Protein AF-A0A6A3I543-F1 (afdb_monomer_lite)

Sequence (100 aa):
MRYLGAYPTEKDIMKKNLPEMQGGEPSTFVTHDRFEKKMLEVLYTNEYEPDADETLLAAFRVIDTEKKGYIEAEVMRELLTTRCTPFREKEMEGNSRSVS

Organism: NCBI:txid129364

pLDDT: mean 85.24, std 12.26, range [36.22, 94.94]

Foldseek 3Di:
DVVLQAADAPCCVVPPLQVQQVPHDDDPDGDPVSVVVSSVVCVVVVHRHDDDPVVVVVVVCVQVVVPPVDDDPVSVQCCCQPDDPHDDPVRVVVVVVVVD

Secondary structure (DSSP, 8-state):
-GGGT----HHHIIIIIHHHHHTTS--S---HHHHHHHHHHHHHHTTTPPPPHHHHHHHHHHH-TT--S---HHHHHHHHHHSSSPPPHHHHHHHGGGG-

InterPro domains:
  IPR002048 EF-hand domain [PS50222] (51-86)
  IPR011992 EF-hand domain pair [SSF47473] (17-93)

Radius of gyration: 16.81 Å; chains: 1; bounding box: 41×26×46 Å

Structure (mmCIF, N/CA/C/O backbone):
data_AF-A0A6A3I543-F1
#
_entry.id   AF-A0A6A3I543-F1
#
loop_
_atom_site.group_PDB
_atom_site.id
_atom_site.type_symbol
_atom_site.label_atom_id
_atom_site.label_alt_id
_atom_site.label_comp_id
_atom_site.label_asym_id
_atom_site.label_entity_id
_atom_site.label_seq_id
_atom_site.pdbx_PDB_ins_code
_atom_site.Cartn_x
_atom_site.Cartn_y
_atom_site.Cartn_z
_atom_site.occupancy
_atom_site.B_iso_or_equiv
_atom_site.auth_seq_id
_atom_site.auth_comp_id
_atom_site.auth_asym_id
_atom_site.auth_atom_id
_atom_site.pdbx_PDB_model_num
ATOM 1 N N . MET A 1 1 ? -1.037 0.667 -11.240 1.00 88.19 1 MET A N 1
ATOM 2 C CA . MET A 1 1 ? -0.567 -0.388 -10.314 1.00 88.19 1 MET A CA 1
ATOM 3 C C . MET A 1 1 ? -1.706 -0.878 -9.433 1.00 88.19 1 MET A C 1
ATOM 5 O O . MET A 1 1 ? -2.172 -1.966 -9.708 1.00 88.19 1 MET A O 1
ATOM 9 N N . ARG A 1 2 ? -2.263 -0.071 -8.512 1.00 88.12 2 ARG A N 1
ATOM 10 C CA . ARG A 1 2 ? -3.400 -0.489 -7.649 1.00 88.12 2 ARG A CA 1
ATOM 11 C C . ARG A 1 2 ? -4.604 -1.054 -8.403 1.00 88.12 2 ARG A C 1
ATOM 13 O O . ARG A 1 2 ? -5.135 -2.084 -8.024 1.00 88.12 2 ARG A O 1
ATOM 20 N N . TYR A 1 3 ? -4.979 -0.430 -9.521 1.00 86.31 3 TYR A N 1
ATOM 21 C CA . TYR A 1 3 ? -6.061 -0.927 -10.382 1.00 86.31 3 TYR A CA 1
ATOM 22 C C . TYR A 1 3 ? -5.786 -2.319 -10.994 1.00 86.31 3 TYR A C 1
ATOM 24 O O . TYR A 1 3 ? -6.705 -2.992 -11.435 1.00 86.31 3 TYR A O 1
ATOM 32 N N . LEU A 1 4 ? -4.523 -2.751 -11.020 1.00 89.75 4 LEU A N 1
ATOM 33 C CA . LEU A 1 4 ? -4.093 -4.070 -11.489 1.00 89.75 4 LEU A CA 1
ATOM 34 C C . LEU A 1 4 ? -3.935 -5.078 -10.335 1.00 89.75 4 LEU A C 1
ATOM 36 O O . LEU A 1 4 ? -3.388 -6.148 -10.553 1.00 89.75 4 LEU A O 1
ATOM 40 N N . GLY A 1 5 ? -4.357 -4.734 -9.112 1.00 88.12 5 GLY A N 1
ATOM 41 C CA . GLY A 1 5 ? -4.225 -5.598 -7.933 1.00 88.1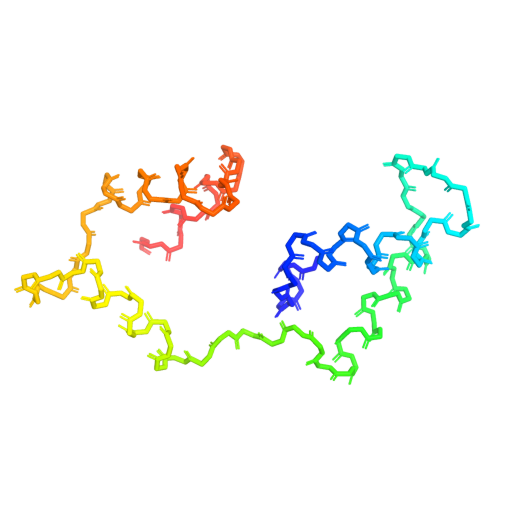2 5 GLY A CA 1
ATOM 42 C C . GLY A 1 5 ? -2.859 -5.549 -7.238 1.00 88.12 5 GLY A C 1
ATOM 43 O O . GLY A 1 5 ? -2.646 -6.299 -6.295 1.00 88.12 5 GLY A O 1
ATOM 44 N N . ALA A 1 6 ? -1.953 -4.660 -7.662 1.00 92.38 6 ALA A N 1
ATOM 45 C CA . ALA A 1 6 ? -0.634 -4.480 -7.050 1.00 92.38 6 ALA A CA 1
ATOM 46 C C . ALA A 1 6 ? -0.589 -3.220 -6.164 1.00 92.38 6 ALA A C 1
ATOM 48 O O . ALA A 1 6 ? -0.930 -2.123 -6.627 1.00 92.38 6 ALA A O 1
ATOM 49 N N . TYR A 1 7 ? -0.104 -3.344 -4.924 1.00 91.06 7 TYR A N 1
ATOM 50 C CA . TYR A 1 7 ? -0.152 -2.304 -3.883 1.00 91.06 7 TYR A CA 1
ATOM 51 C C . TYR A 1 7 ? 1.238 -1.799 -3.435 1.00 91.06 7 TYR A C 1
ATOM 53 O O . TYR A 1 7 ? 1.580 -1.873 -2.255 1.00 91.06 7 TYR A O 1
ATOM 61 N N . PRO A 1 8 ? 2.069 -1.245 -4.340 1.00 91.75 8 PRO A N 1
ATOM 62 C CA . PRO A 1 8 ? 3.386 -0.740 -3.969 1.00 91.75 8 PRO A CA 1
ATOM 63 C C . PRO A 1 8 ? 3.304 0.471 -3.039 1.00 91.75 8 PRO A C 1
ATOM 65 O O . PRO A 1 8 ? 2.396 1.307 -3.135 1.00 91.75 8 PRO A O 1
ATOM 68 N N . THR A 1 9 ? 4.320 0.612 -2.186 1.00 89.31 9 THR A N 1
ATOM 69 C CA . THR A 1 9 ? 4.493 1.815 -1.367 1.00 89.31 9 THR A CA 1
ATOM 70 C C . THR A 1 9 ? 4.835 3.020 -2.244 1.00 89.31 9 THR A C 1
ATOM 72 O O . THR A 1 9 ? 5.452 2.885 -3.302 1.00 89.31 9 THR A O 1
ATOM 75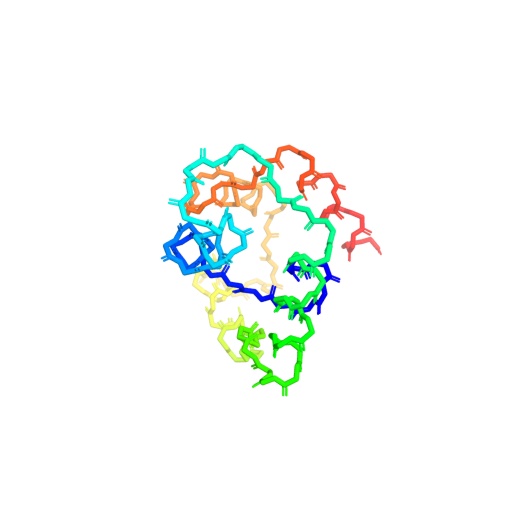 N N . GLU A 1 10 ? 4.507 4.234 -1.792 1.00 87.19 10 GLU A N 1
ATOM 76 C CA . GLU A 1 10 ? 4.876 5.464 -2.511 1.00 87.19 10 GLU A CA 1
ATOM 77 C C . GLU A 1 10 ? 6.394 5.561 -2.738 1.00 87.19 10 GLU A C 1
ATOM 79 O O . GLU A 1 10 ? 6.858 5.947 -3.813 1.00 87.19 10 GLU A O 1
ATOM 84 N N . LYS A 1 11 ? 7.179 5.109 -1.754 1.00 89.62 11 LYS A N 1
ATOM 85 C CA . LYS A 1 11 ? 8.636 5.023 -1.851 1.00 89.62 11 LYS A CA 1
ATOM 86 C C . LYS A 1 11 ? 9.074 4.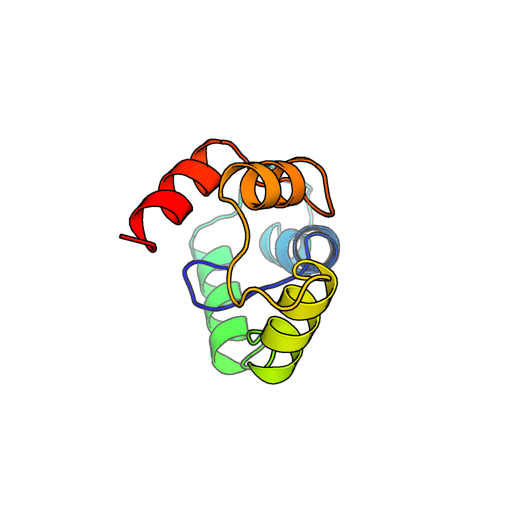099 -2.987 1.00 89.62 11 LYS A C 1
ATOM 88 O O . LYS A 1 11 ? 9.979 4.470 -3.729 1.00 89.62 11 LYS A O 1
ATOM 93 N N . ASP A 1 12 ? 8.469 2.922 -3.127 1.00 91.75 12 ASP A N 1
ATOM 94 C CA . ASP A 1 12 ? 8.814 1.984 -4.200 1.00 91.75 12 ASP A CA 1
ATOM 95 C C . ASP A 1 12 ? 8.367 2.502 -5.568 1.00 91.75 12 ASP A C 1
ATOM 97 O O . ASP A 1 12 ? 9.092 2.343 -6.551 1.00 91.75 12 ASP A O 1
ATOM 101 N N . ILE A 1 13 ? 7.223 3.188 -5.647 1.00 89.81 13 ILE A N 1
ATOM 102 C CA . ILE A 1 13 ? 6.795 3.857 -6.881 1.00 89.81 13 ILE A CA 1
ATOM 103 C C . ILE A 1 13 ? 7.850 4.885 -7.310 1.00 89.81 13 ILE A C 1
ATOM 105 O O . ILE A 1 13 ? 8.323 4.842 -8.444 1.00 89.81 13 ILE A O 1
ATOM 109 N N . MET A 1 14 ? 8.254 5.780 -6.404 1.00 87.75 14 MET A N 1
ATOM 110 C CA . MET A 1 14 ? 9.172 6.879 -6.718 1.00 87.75 14 MET A CA 1
ATOM 111 C C . MET A 1 14 ? 10.620 6.438 -6.929 1.00 87.75 14 MET A C 1
ATOM 113 O O . MET A 1 14 ? 11.312 7.009 -7.767 1.00 87.75 14 MET A O 1
ATOM 117 N N . LYS A 1 15 ? 11.104 5.462 -6.154 1.00 88.94 15 LYS A N 1
ATOM 118 C CA . LYS A 1 15 ? 12.532 5.103 -6.126 1.00 88.94 15 LYS A CA 1
ATOM 119 C C . LYS A 1 15 ? 12.890 3.884 -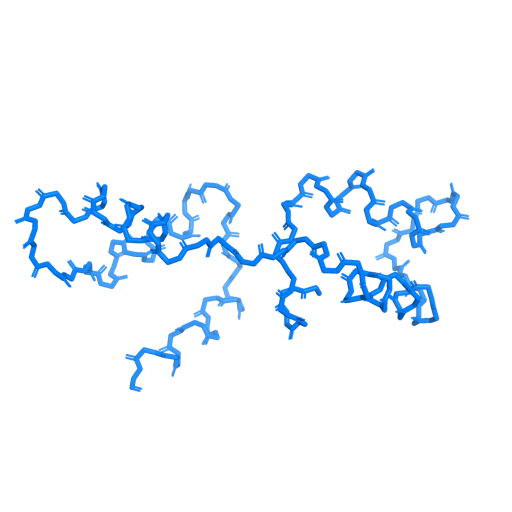6.966 1.00 88.94 15 LYS A C 1
ATOM 121 O O . LYS A 1 15 ? 14.067 3.723 -7.266 1.00 88.94 15 LYS A O 1
ATOM 126 N N . LYS A 1 16 ? 11.921 3.032 -7.309 1.00 89.75 16 LYS A N 1
ATOM 127 C CA . LYS A 1 16 ? 12.160 1.802 -8.081 1.00 89.75 16 LYS A CA 1
ATOM 128 C C . LYS A 1 16 ? 11.410 1.833 -9.407 1.00 89.75 16 LYS A C 1
ATOM 130 O O . LYS A 1 16 ? 12.020 1.904 -10.466 1.00 89.75 16 LYS A O 1
ATOM 135 N N . ASN A 1 17 ? 10.081 1.894 -9.345 1.00 89.88 17 ASN A N 1
ATOM 136 C CA . ASN A 1 17 ? 9.238 1.698 -10.524 1.00 89.88 17 ASN A CA 1
ATOM 137 C C . ASN A 1 17 ? 9.348 2.851 -11.537 1.00 89.88 17 ASN A C 1
ATOM 139 O O . ASN A 1 17 ? 9.529 2.610 -12.728 1.00 89.88 17 ASN A O 1
ATOM 143 N N . LEU A 1 18 ? 9.243 4.111 -11.094 1.00 89.62 18 LEU A N 1
ATOM 144 C CA . LEU A 1 18 ? 9.311 5.269 -11.995 1.00 89.62 18 LEU A CA 1
ATOM 145 C C . LEU A 1 18 ? 10.665 5.398 -12.718 1.00 89.62 18 LEU A C 1
ATOM 147 O O . LEU A 1 18 ? 10.642 5.532 -13.943 1.00 89.62 18 LEU A O 1
ATOM 151 N N . PRO A 1 19 ? 11.827 5.310 -12.039 1.00 89.56 19 PRO A N 1
ATOM 152 C CA . PRO A 1 19 ? 13.129 5.380 -12.704 1.00 89.56 19 PRO A CA 1
ATOM 153 C C . PRO A 1 19 ? 13.318 4.328 -13.804 1.00 89.56 19 PRO A C 1
ATOM 155 O O . PRO A 1 19 ? 13.795 4.654 -14.892 1.00 89.56 19 PRO A O 1
ATOM 158 N N . GLU A 1 20 ? 12.886 3.089 -13.557 1.00 88.12 20 GLU A N 1
ATOM 159 C CA . GLU A 1 20 ? 12.961 1.998 -14.538 1.00 88.12 20 GLU A CA 1
ATOM 160 C C . GLU A 1 20 ? 12.133 2.290 -15.800 1.00 88.12 20 GLU A C 1
ATOM 162 O O . GLU A 1 20 ? 12.548 1.967 -16.913 1.00 88.12 20 GLU A O 1
ATOM 167 N N . MET A 1 21 ? 10.990 2.968 -15.651 1.00 90.12 21 MET A N 1
ATOM 168 C CA . MET A 1 21 ? 10.127 3.352 -16.773 1.00 90.12 21 MET A CA 1
ATOM 169 C C . MET A 1 21 ? 10.577 4.645 -17.485 1.00 90.12 21 MET A C 1
ATOM 171 O O . MET A 1 21 ? 10.217 4.869 -18.643 1.00 90.12 21 MET A O 1
ATOM 175 N N . GLN A 1 22 ? 11.361 5.514 -16.843 1.00 88.31 22 GLN A N 1
ATOM 176 C CA . GLN A 1 22 ? 11.768 6.811 -17.413 1.00 88.31 22 GLN A CA 1
ATOM 177 C C . GLN A 1 22 ? 13.033 6.738 -18.282 1.00 88.31 22 GLN A C 1
ATOM 179 O O . GLN A 1 22 ? 13.224 7.578 -19.160 1.00 88.31 22 GLN A O 1
ATOM 184 N N . GLY A 1 23 ? 13.815 5.658 -18.193 1.00 69.81 23 GLY A N 1
ATOM 185 C CA . GLY A 1 23 ? 14.875 5.352 -19.163 1.00 69.81 23 GLY A CA 1
ATOM 186 C C . GLY A 1 23 ? 16.041 6.344 -19.167 1.00 69.81 23 GLY A C 1
ATOM 187 O O . GLY A 1 23 ? 16.580 6.635 -20.231 1.00 69.81 23 GLY A O 1
ATOM 188 N N . GLY A 1 24 ? 16.424 6.837 -17.986 1.00 69.31 24 GLY A N 1
ATOM 189 C CA . GLY A 1 24 ? 17.689 7.540 -17.744 1.00 69.31 24 GLY A CA 1
ATOM 190 C C . GLY A 1 24 ? 17.557 9.029 -17.428 1.00 69.31 24 GLY A C 1
ATOM 191 O O . GLY A 1 24 ? 18.261 9.511 -16.545 1.00 69.31 24 GLY A O 1
ATOM 192 N N . GLU A 1 25 ? 16.635 9.743 -18.077 1.00 73.38 25 GLU A N 1
ATOM 193 C CA . GLU A 1 25 ? 16.374 11.160 -17.791 1.00 73.38 25 GLU A CA 1
ATOM 194 C C . GLU A 1 25 ? 15.083 11.341 -16.977 1.00 73.38 25 GLU A C 1
ATOM 196 O O . GLU A 1 25 ? 14.096 10.644 -17.239 1.00 73.38 25 GLU A O 1
ATOM 201 N N . PRO A 1 26 ? 15.046 12.272 -16.002 1.00 73.12 26 PRO A N 1
ATOM 202 C CA . PRO A 1 26 ? 13.822 12.594 -15.283 1.00 73.12 26 PRO A CA 1
ATOM 203 C C . PRO A 1 26 ? 12.760 13.111 -16.257 1.00 73.12 26 PRO A C 1
ATOM 205 O O . PRO A 1 26 ? 12.907 14.176 -16.852 1.00 73.12 26 PRO A O 1
ATOM 208 N N . SER A 1 27 ? 11.671 12.363 -16.398 1.00 79.56 27 SER A N 1
ATOM 209 C CA . SER A 1 27 ? 10.513 12.757 -17.201 1.00 79.56 27 SER A CA 1
ATOM 210 C C . SER A 1 27 ? 9.290 12.912 -16.304 1.00 79.56 27 SER A C 1
ATOM 212 O O . SER A 1 27 ? 9.178 12.278 -15.258 1.00 79.56 27 SER A O 1
ATOM 214 N N . THR A 1 28 ? 8.332 13.741 -16.703 1.00 83.19 28 THR A N 1
ATOM 215 C CA . THR A 1 28 ? 7.023 13.812 -16.033 1.00 83.19 28 THR A CA 1
ATOM 216 C C . THR A 1 28 ? 6.043 12.760 -16.555 1.00 83.19 28 THR A C 1
ATOM 218 O O . THR A 1 28 ? 4.981 12.567 -15.967 1.00 83.19 28 THR A O 1
ATOM 221 N N . PHE A 1 29 ? 6.398 12.056 -17.632 1.00 84.88 29 PHE A N 1
ATOM 222 C CA . PHE A 1 29 ? 5.568 11.050 -18.290 1.00 84.88 29 PHE A CA 1
ATOM 223 C C . PHE A 1 29 ? 6.355 9.770 -18.599 1.00 84.88 29 PHE A C 1
ATOM 225 O O . PHE A 1 29 ? 7.577 9.780 -18.755 1.00 84.88 29 PHE A O 1
ATOM 232 N N . VAL A 1 30 ? 5.631 8.658 -18.712 1.00 89.44 30 VAL A N 1
ATOM 233 C CA . VAL A 1 30 ? 6.151 7.358 -19.158 1.00 89.44 30 VAL A CA 1
ATOM 234 C C . VAL A 1 30 ? 5.439 6.955 -20.445 1.00 89.44 30 VAL A C 1
ATOM 236 O O . VAL A 1 30 ? 4.263 7.269 -20.628 1.00 89.44 30 VAL A O 1
ATOM 239 N N . THR A 1 31 ? 6.144 6.283 -21.355 1.00 90.81 31 THR A N 1
ATOM 240 C CA . THR A 1 31 ? 5.510 5.729 -22.557 1.00 90.81 31 THR A CA 1
ATOM 241 C C . THR A 1 31 ? 4.712 4.479 -22.205 1.00 90.81 31 THR A C 1
ATOM 243 O O . THR A 1 31 ? 5.035 3.776 -21.244 1.00 90.81 31 THR A O 1
ATOM 246 N N . HIS A 1 32 ? 3.687 4.190 -23.010 1.00 91.44 32 HIS A N 1
ATOM 247 C CA . HIS A 1 32 ? 2.856 3.001 -22.839 1.00 91.44 32 HIS A CA 1
ATOM 248 C C . HIS A 1 32 ? 3.701 1.721 -22.794 1.00 91.44 32 HIS A C 1
ATOM 250 O O . HIS A 1 32 ? 3.618 0.990 -21.818 1.00 91.44 32 HIS A O 1
ATOM 256 N N . ASP A 1 33 ? 4.592 1.511 -23.764 1.00 93.00 33 ASP A N 1
ATOM 257 C CA . ASP A 1 33 ? 5.403 0.288 -23.868 1.00 93.00 33 ASP A CA 1
ATOM 258 C C . ASP A 1 33 ? 6.260 0.019 -22.621 1.00 93.00 33 ASP A C 1
ATOM 260 O O . ASP A 1 33 ? 6.429 -1.124 -22.193 1.00 93.00 33 ASP A O 1
ATOM 264 N N . ARG A 1 34 ? 6.809 1.075 -22.007 1.00 92.06 34 ARG A N 1
ATOM 265 C CA . ARG A 1 34 ? 7.620 0.946 -20.787 1.00 92.06 34 ARG A CA 1
ATOM 266 C C . ARG A 1 34 ? 6.753 0.681 -19.564 1.00 92.06 34 ARG A C 1
ATOM 268 O O . ARG A 1 34 ? 7.127 -0.137 -18.726 1.00 92.06 34 ARG A O 1
ATOM 275 N N . PHE A 1 35 ? 5.606 1.352 -19.479 1.00 93.06 35 PHE A N 1
ATOM 276 C CA . PHE A 1 35 ? 4.621 1.098 -18.436 1.00 93.06 35 PHE A CA 1
ATOM 277 C C . PHE A 1 35 ? 4.103 -0.340 -18.507 1.00 93.06 35 PHE A C 1
ATOM 279 O O . PHE A 1 35 ? 4.173 -1.060 -17.516 1.00 93.06 35 PHE A O 1
ATOM 286 N N . GLU A 1 36 ? 3.646 -0.776 -19.680 1.00 94.50 36 GLU A N 1
ATOM 287 C CA . GLU A 1 36 ? 3.124 -2.118 -19.930 1.00 94.50 36 GLU A CA 1
ATOM 288 C C . GLU A 1 36 ? 4.149 -3.184 -19.552 1.00 94.50 36 GLU A C 1
ATOM 290 O O . GLU A 1 36 ? 3.846 -4.060 -18.743 1.00 94.50 36 GLU A O 1
ATOM 295 N N . LYS A 1 37 ? 5.389 -3.060 -20.043 1.00 94.25 37 LYS A N 1
ATOM 296 C CA . LYS A 1 37 ? 6.465 -3.994 -19.704 1.00 94.25 37 LYS A CA 1
ATOM 297 C C . LYS A 1 37 ? 6.665 -4.112 -18.191 1.00 94.25 37 LYS A C 1
ATOM 299 O O . LYS A 1 37 ? 6.782 -5.228 -17.688 1.00 94.25 37 LYS A O 1
ATOM 304 N N . LYS A 1 38 ? 6.677 -2.987 -17.464 1.00 93.44 38 LYS A N 1
ATOM 305 C CA . LYS A 1 38 ? 6.846 -3.004 -16.005 1.00 93.44 38 LYS A CA 1
ATOM 306 C C . LYS A 1 38 ? 5.639 -3.610 -15.289 1.00 93.44 38 LYS A C 1
ATOM 308 O O . LYS A 1 38 ? 5.811 -4.348 -14.326 1.00 93.44 38 LYS A O 1
ATOM 313 N N . MET A 1 39 ? 4.420 -3.322 -15.741 1.00 93.88 39 MET A N 1
ATOM 314 C CA . MET A 1 39 ? 3.214 -3.890 -15.132 1.00 93.88 39 MET A CA 1
ATOM 315 C C . MET A 1 39 ? 3.118 -5.400 -15.350 1.00 93.88 39 MET A C 1
ATOM 317 O O . MET A 1 39 ? 2.764 -6.117 -14.421 1.00 93.88 39 MET A O 1
ATOM 321 N N . LEU A 1 40 ? 3.458 -5.886 -16.546 1.00 94.44 40 LEU A N 1
ATOM 322 C CA . LEU A 1 40 ? 3.491 -7.319 -16.840 1.00 94.44 40 LEU A CA 1
ATOM 323 C C . LEU A 1 40 ? 4.515 -8.051 -15.972 1.00 94.44 40 LEU A C 1
ATOM 325 O O . LEU A 1 40 ? 4.218 -9.134 -15.480 1.00 94.44 40 LEU A O 1
ATOM 329 N N . GLU A 1 41 ? 5.687 -7.452 -15.749 1.00 93.94 41 GLU A N 1
ATOM 330 C CA . GLU A 1 41 ? 6.684 -7.992 -14.821 1.00 93.94 41 GLU A CA 1
ATOM 331 C C . GLU A 1 41 ? 6.107 -8.121 -13.408 1.00 93.94 41 GLU A C 1
ATOM 333 O O . GLU A 1 41 ? 6.142 -9.211 -12.852 1.00 93.94 41 GLU A O 1
ATOM 338 N N . VAL A 1 42 ? 5.515 -7.051 -12.869 1.00 93.38 42 VAL A N 1
ATOM 339 C CA . VAL A 1 42 ? 4.917 -7.039 -11.522 1.00 93.38 42 VAL A CA 1
ATOM 340 C C . VAL A 1 42 ? 3.826 -8.103 -11.366 1.00 93.38 42 VAL A C 1
ATOM 342 O O . VAL A 1 42 ? 3.779 -8.793 -10.351 1.00 93.38 42 VAL A O 1
ATOM 345 N N . LEU A 1 43 ? 2.968 -8.268 -12.377 1.00 92.50 43 LEU A N 1
ATOM 346 C CA . LEU A 1 43 ? 1.923 -9.296 -12.372 1.00 92.50 43 LEU A CA 1
ATOM 347 C C . LEU A 1 43 ? 2.504 -10.712 -12.450 1.00 92.50 43 LEU A C 1
ATOM 349 O O . LEU A 1 43 ? 1.999 -11.619 -11.798 1.00 92.50 43 LEU A O 1
ATOM 353 N N . TYR A 1 44 ? 3.558 -10.910 -13.243 1.00 93.94 44 TYR A N 1
ATOM 354 C CA . TYR A 1 44 ? 4.207 -12.210 -13.398 1.00 93.94 44 TYR A CA 1
ATOM 355 C C . TYR A 1 44 ? 4.975 -12.632 -12.140 1.00 93.94 44 TYR A C 1
ATOM 357 O O . TYR A 1 44 ? 4.954 -13.803 -11.767 1.00 93.94 44 TYR A O 1
ATOM 365 N N . THR A 1 45 ? 5.657 -11.690 -11.485 1.00 93.94 45 THR A N 1
ATOM 366 C CA . THR A 1 45 ? 6.415 -11.943 -10.251 1.00 93.94 45 THR A CA 1
ATOM 367 C C . THR A 1 45 ? 5.541 -11.955 -9.005 1.00 93.94 45 THR A C 1
ATOM 369 O O . THR A 1 45 ? 6.025 -12.354 -7.947 1.00 93.94 45 THR A O 1
ATOM 372 N N . ASN A 1 46 ? 4.277 -11.537 -9.131 1.00 90.06 46 ASN A N 1
ATOM 373 C CA . ASN A 1 46 ? 3.361 -11.326 -8.018 1.00 90.06 46 ASN A CA 1
ATOM 374 C C . ASN A 1 46 ? 3.958 -10.360 -6.974 1.00 90.06 46 ASN A C 1
ATOM 376 O O . ASN A 1 46 ? 3.866 -10.564 -5.768 1.00 90.06 46 ASN A O 1
ATOM 380 N N . GLU A 1 47 ? 4.658 -9.323 -7.441 1.00 91.25 47 GLU A N 1
ATOM 381 C CA . GLU A 1 47 ? 5.220 -8.302 -6.561 1.00 91.25 47 GLU A CA 1
ATOM 382 C C . GLU A 1 47 ? 4.103 -7.356 -6.091 1.00 91.25 47 GLU A C 1
ATOM 384 O O . GLU A 1 47 ? 3.220 -6.980 -6.863 1.00 91.25 47 GLU A O 1
ATOM 389 N N . TYR A 1 48 ? 4.177 -6.914 -4.832 1.00 93.38 48 TYR A N 1
ATOM 390 C CA . TYR A 1 48 ? 3.187 -6.023 -4.211 1.00 93.38 48 TYR A CA 1
ATOM 391 C C . TYR A 1 48 ? 1.795 -6.644 -4.029 1.00 93.38 48 TYR A C 1
ATOM 393 O O . TYR A 1 48 ? 0.783 -5.969 -4.247 1.00 93.38 48 TYR A O 1
ATOM 401 N N . GLU A 1 49 ? 1.751 -7.908 -3.607 1.00 92.31 49 GLU A N 1
ATOM 402 C CA . GLU A 1 49 ? 0.516 -8.544 -3.147 1.00 92.31 49 GLU A CA 1
ATOM 403 C C . GLU A 1 49 ? -0.189 -7.716 -2.063 1.00 92.31 49 GLU A C 1
ATOM 405 O O . GLU A 1 49 ? 0.467 -7.000 -1.295 1.00 92.31 49 GLU A O 1
ATOM 410 N N . PRO A 1 50 ? -1.528 -7.795 -1.997 1.00 87.75 50 PRO A N 1
ATOM 411 C CA . PRO A 1 50 ? -2.272 -7.200 -0.901 1.00 87.75 50 PRO A CA 1
ATOM 412 C C . PRO A 1 50 ? -1.835 -7.790 0.444 1.00 87.75 50 PRO A C 1
ATOM 414 O O . PRO A 1 50 ? -1.409 -8.942 0.540 1.00 87.75 50 PRO A O 1
ATOM 417 N N . ASP A 1 51 ? -1.990 -6.991 1.497 1.00 88.69 51 ASP A N 1
ATOM 418 C CA . ASP A 1 51 ? -1.832 -7.483 2.859 1.00 88.69 51 ASP A CA 1
ATOM 419 C C . ASP A 1 51 ? -2.815 -8.628 3.138 1.00 88.69 51 ASP A C 1
ATOM 421 O O . ASP A 1 51 ? -3.950 -8.630 2.658 1.00 88.69 51 ASP A O 1
ATOM 425 N N . ALA A 1 52 ? -2.389 -9.584 3.965 1.00 92.69 52 ALA A N 1
ATOM 426 C CA . ALA A 1 52 ? -3.251 -10.669 4.412 1.00 92.69 52 ALA A CA 1
ATOM 427 C C . ALA A 1 52 ? -4.471 -10.140 5.189 1.00 92.69 52 ALA A C 1
ATOM 429 O O . ALA A 1 52 ? -4.375 -9.154 5.929 1.00 92.69 52 ALA A O 1
ATOM 430 N N . ASP A 1 53 ? -5.590 -10.862 5.107 1.00 92.19 53 ASP A N 1
ATOM 431 C CA . ASP A 1 53 ? -6.842 -10.517 5.796 1.00 92.19 53 ASP A CA 1
ATOM 432 C C . ASP A 1 53 ? -6.642 -10.282 7.303 1.00 92.19 53 ASP A C 1
ATOM 434 O O . ASP A 1 53 ? -7.237 -9.377 7.890 1.00 92.19 53 ASP A O 1
ATOM 438 N N . GLU A 1 54 ? -5.760 -11.059 7.939 1.00 94.94 54 GLU A N 1
ATOM 439 C CA . GLU A 1 54 ? -5.427 -10.916 9.360 1.00 94.94 54 GLU A CA 1
ATOM 440 C C . GLU A 1 54 ? -4.772 -9.566 9.680 1.00 94.94 54 GLU A C 1
ATOM 442 O O . GLU A 1 54 ? -5.077 -8.961 10.711 1.00 94.94 54 GLU A O 1
ATOM 447 N N . THR A 1 55 ? -3.914 -9.065 8.788 1.00 93.88 55 THR A N 1
ATOM 448 C CA . THR A 1 55 ? -3.260 -7.757 8.922 1.00 93.88 55 THR A CA 1
ATOM 449 C C . THR A 1 55 ? -4.287 -6.635 8.812 1.00 93.88 55 THR A C 1
ATOM 451 O O . THR A 1 55 ? -4.303 -5.726 9.647 1.00 93.88 55 THR A O 1
ATOM 454 N N . LEU A 1 56 ? -5.193 -6.721 7.833 1.00 91.81 56 LEU A N 1
ATOM 455 C CA . LEU A 1 56 ? -6.275 -5.748 7.659 1.00 91.81 56 LEU A CA 1
ATOM 456 C C . LEU A 1 56 ? -7.222 -5.747 8.866 1.00 91.81 56 LEU A C 1
ATOM 458 O O . LEU A 1 56 ? -7.582 -4.685 9.380 1.00 91.81 56 LEU A O 1
ATOM 462 N N . LEU A 1 57 ? -7.566 -6.929 9.382 1.00 93.25 57 LEU A N 1
ATOM 463 C CA . LEU A 1 57 ? -8.397 -7.073 10.574 1.00 93.25 57 LEU A CA 1
ATOM 464 C C . LEU A 1 57 ? -7.710 -6.517 11.828 1.00 93.25 57 LEU A C 1
ATOM 466 O O . LEU A 1 57 ? -8.362 -5.899 12.672 1.00 93.25 57 LEU A O 1
ATOM 470 N N . ALA A 1 58 ? -6.398 -6.716 11.966 1.00 94.25 58 ALA A N 1
ATOM 471 C CA . ALA A 1 58 ? -5.626 -6.140 13.059 1.00 94.25 58 ALA A CA 1
ATOM 472 C C . ALA A 1 58 ? -5.617 -4.606 12.987 1.00 94.25 58 ALA A C 1
ATOM 474 O O . ALA A 1 58 ? -5.891 -3.954 13.994 1.00 94.25 58 ALA A O 1
ATOM 475 N N . ALA A 1 59 ? -5.383 -4.029 11.804 1.00 92.00 59 ALA A N 1
ATOM 476 C CA . ALA A 1 59 ? -5.434 -2.583 11.595 1.00 92.00 59 ALA A CA 1
ATOM 477 C C . ALA A 1 59 ? -6.822 -2.006 11.919 1.00 92.00 59 ALA A C 1
ATOM 479 O O . ALA A 1 59 ? -6.924 -0.997 12.617 1.00 92.00 59 ALA A O 1
ATOM 480 N N . PHE A 1 60 ? -7.893 -2.686 11.499 1.00 93.75 60 PHE A N 1
ATOM 481 C CA . PHE A 1 60 ? -9.264 -2.307 11.838 1.00 93.75 60 PHE A CA 1
ATOM 482 C C . PHE A 1 60 ? -9.491 -2.270 13.356 1.00 93.75 60 PHE A C 1
ATOM 484 O O . PHE A 1 60 ? -10.007 -1.289 13.882 1.00 93.75 60 PHE A O 1
ATOM 491 N N . ARG A 1 61 ? -9.051 -3.306 14.082 1.00 94.12 61 ARG A N 1
ATOM 492 C CA . ARG A 1 61 ? -9.197 -3.399 15.548 1.00 94.12 61 ARG A CA 1
ATOM 493 C C . ARG A 1 61 ? -8.407 -2.338 16.314 1.00 94.12 61 ARG A C 1
ATOM 495 O O . ARG A 1 61 ? -8.781 -2.010 17.434 1.00 94.12 61 ARG A O 1
ATOM 502 N N . VAL A 1 62 ? -7.321 -1.814 15.742 1.00 93.44 62 VAL A N 1
ATOM 503 C CA . VAL A 1 62 ? -6.589 -0.675 16.324 1.00 93.44 62 VAL A CA 1
ATOM 504 C C . VAL A 1 62 ? -7.439 0.599 16.283 1.00 93.44 62 VAL A C 1
ATOM 506 O O . VAL A 1 62 ? -7.330 1.428 17.184 1.00 93.44 62 VAL A O 1
ATOM 509 N N . ILE A 1 63 ? -8.292 0.746 15.267 1.00 92.44 63 ILE A N 1
ATOM 510 C CA . ILE A 1 63 ? -9.197 1.891 15.117 1.00 92.44 63 ILE A CA 1
ATOM 511 C C . ILE A 1 63 ? -10.481 1.676 15.937 1.00 92.44 63 ILE A C 1
ATOM 513 O O . ILE A 1 63 ? -10.908 2.577 16.656 1.00 92.44 63 ILE A O 1
ATOM 517 N N . ASP A 1 64 ? -11.072 0.480 15.881 1.00 94.31 64 ASP A N 1
ATOM 518 C CA . ASP A 1 64 ? -12.261 0.090 16.651 1.00 94.31 64 ASP A CA 1
ATOM 519 C C . ASP A 1 64 ? -11.903 -0.342 18.087 1.00 94.31 64 ASP A C 1
ATOM 521 O O . ASP A 1 64 ? -12.018 -1.506 18.484 1.00 94.31 64 ASP A O 1
ATOM 525 N N . THR A 1 65 ? -11.444 0.619 18.889 1.00 92.12 65 THR A N 1
ATOM 526 C CA . THR A 1 65 ? -10.979 0.390 20.268 1.00 92.12 65 THR A CA 1
ATOM 527 C C . THR A 1 65 ? -12.077 -0.122 21.207 1.00 92.12 65 THR A C 1
ATOM 529 O O . THR A 1 65 ? -11.790 -0.861 22.152 1.00 92.12 65 THR A O 1
ATOM 532 N N . GLU A 1 66 ? -13.336 0.225 20.932 1.00 94.06 66 GLU A N 1
ATOM 533 C CA . GLU A 1 66 ? -14.516 -0.196 21.697 1.00 94.06 66 GLU A CA 1
ATOM 534 C C . GLU A 1 66 ? -15.099 -1.543 21.225 1.00 94.06 66 GLU A C 1
ATOM 536 O O . GLU A 1 66 ? -16.036 -2.045 21.845 1.00 94.06 66 GLU A O 1
ATOM 541 N N . LYS A 1 67 ? -14.527 -2.163 20.179 1.00 92.44 67 LYS A N 1
ATOM 542 C CA . LYS A 1 67 ? -14.964 -3.449 19.602 1.00 92.44 67 LYS A CA 1
ATOM 543 C C . LYS A 1 67 ? -16.425 -3.442 19.138 1.00 92.44 67 LYS A C 1
ATOM 545 O O . LYS A 1 67 ? -17.156 -4.414 19.342 1.00 92.44 67 LYS A O 1
ATOM 550 N N . LYS A 1 68 ? -16.852 -2.346 18.516 1.00 94.62 68 LYS A N 1
ATOM 551 C CA . LYS A 1 68 ? -18.201 -2.175 17.962 1.00 94.62 68 LYS A CA 1
ATOM 552 C C . LYS A 1 68 ? -18.434 -3.012 16.706 1.00 94.62 68 LYS A C 1
ATOM 554 O O . LYS A 1 68 ? -19.580 -3.292 16.366 1.00 94.62 68 LYS A O 1
ATOM 559 N N . GLY A 1 69 ? -17.363 -3.398 16.014 1.00 94.00 69 GLY A N 1
ATOM 560 C CA . GLY A 1 69 ? -17.407 -4.081 14.724 1.00 94.00 69 GLY A CA 1
ATOM 561 C C . GLY A 1 69 ? -17.617 -3.141 13.534 1.00 94.00 69 GLY A C 1
ATOM 562 O O . GLY A 1 69 ? -17.779 -3.622 12.417 1.00 94.00 69 GLY A O 1
ATOM 563 N N . TYR A 1 70 ? -17.602 -1.821 13.745 1.00 92.69 70 TYR A N 1
ATOM 564 C CA . TYR A 1 70 ? -17.717 -0.813 12.690 1.00 92.69 70 TYR A CA 1
ATOM 565 C C . TYR A 1 70 ? -16.873 0.431 13.012 1.00 92.69 70 TYR A C 1
ATOM 567 O O . TYR A 1 70 ? -16.598 0.722 14.175 1.00 92.69 70 TYR A O 1
ATOM 575 N N . ILE A 1 71 ? -16.474 1.172 11.974 1.00 92.81 71 ILE A N 1
ATOM 576 C CA . ILE A 1 71 ? -15.800 2.475 12.083 1.00 92.81 71 ILE A CA 1
ATOM 577 C C . ILE A 1 71 ? -16.726 3.521 11.469 1.00 92.81 71 ILE A C 1
ATOM 579 O O . ILE A 1 71 ? -17.237 3.331 10.366 1.00 92.81 71 ILE A O 1
ATOM 583 N N . GLU A 1 72 ? -16.934 4.628 12.176 1.00 93.12 72 GLU A N 1
ATOM 584 C CA . GLU A 1 72 ? -17.728 5.747 11.669 1.00 93.12 72 GLU A CA 1
ATOM 585 C C . GLU A 1 72 ? -17.119 6.314 10.381 1.00 93.12 72 GLU A C 1
ATOM 587 O O . GLU A 1 72 ? -15.906 6.529 10.285 1.00 93.12 72 GLU A O 1
ATOM 592 N N . ALA A 1 73 ? -17.964 6.610 9.391 1.00 90.38 73 ALA A N 1
ATOM 593 C CA . ALA A 1 73 ? -17.507 7.048 8.071 1.00 90.38 73 ALA A CA 1
ATOM 594 C C . ALA A 1 73 ? -16.660 8.334 8.125 1.00 90.38 73 ALA A C 1
ATOM 596 O O . ALA A 1 73 ? -15.718 8.491 7.348 1.00 90.38 73 ALA A O 1
ATOM 597 N N . GLU A 1 74 ? -16.973 9.249 9.047 1.00 89.56 74 GLU A N 1
ATOM 598 C CA . GLU A 1 74 ? -16.195 10.473 9.275 1.00 89.56 74 GLU A CA 1
ATOM 599 C C . GLU A 1 74 ? -14.783 10.160 9.787 1.00 89.56 74 GLU A C 1
ATOM 601 O O . GLU A 1 74 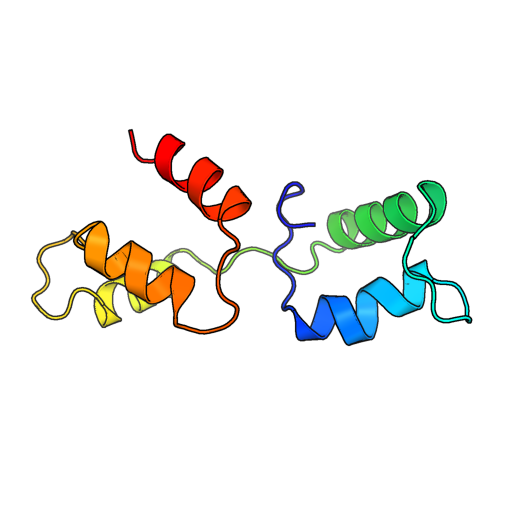? -13.809 10.678 9.250 1.00 89.56 74 GLU A O 1
ATOM 606 N N . VAL A 1 75 ? -14.665 9.243 10.752 1.00 90.06 75 VAL A N 1
ATOM 607 C CA . VAL A 1 75 ? -13.374 8.820 11.317 1.00 90.06 75 VAL A CA 1
ATOM 608 C C . VAL A 1 75 ? -12.524 8.145 10.244 1.00 90.06 75 VAL A C 1
ATOM 610 O O . VAL A 1 75 ? -11.344 8.455 10.098 1.00 90.06 75 VAL A O 1
ATOM 613 N N . MET A 1 76 ? -13.122 7.261 9.439 1.00 89.44 76 MET A N 1
ATOM 614 C CA . MET A 1 76 ? -12.410 6.617 8.334 1.00 89.44 76 MET A CA 1
ATOM 615 C C . MET A 1 76 ? -11.923 7.646 7.305 1.00 89.44 76 MET A C 1
ATOM 617 O O . MET A 1 76 ? -10.785 7.571 6.842 1.00 89.44 76 MET A O 1
ATOM 621 N N . ARG A 1 77 ? -12.757 8.639 6.968 1.00 87.88 77 ARG A N 1
ATOM 622 C CA . ARG A 1 77 ? -12.384 9.725 6.052 1.00 87.88 77 ARG A CA 1
ATOM 623 C C . ARG A 1 77 ? -11.220 10.542 6.602 1.00 87.88 77 ARG A C 1
ATOM 625 O O . ARG A 1 77 ? -10.262 10.785 5.871 1.00 87.88 77 ARG A O 1
ATOM 632 N N . GLU A 1 78 ? -11.282 10.943 7.869 1.00 89.44 78 GLU A N 1
ATOM 633 C CA . GLU A 1 78 ? -10.208 11.682 8.535 1.00 89.44 78 GLU A CA 1
ATOM 634 C C . GLU A 1 78 ? -8.898 10.890 8.490 1.00 89.44 78 GLU A C 1
ATOM 636 O O . GLU A 1 78 ? -7.872 11.412 8.057 1.00 89.44 78 GLU A O 1
ATOM 641 N N . LEU A 1 79 ? -8.918 9.606 8.849 1.00 89.38 79 LEU A N 1
ATOM 642 C CA . LEU A 1 79 ? -7.719 8.768 8.841 1.00 89.38 79 LEU A CA 1
ATOM 643 C C . LEU A 1 79 ? -7.117 8.622 7.435 1.00 89.38 79 LEU A C 1
ATOM 645 O O . LEU A 1 79 ? -5.912 8.810 7.277 1.00 89.38 79 LEU A O 1
ATOM 649 N N . LEU A 1 80 ? -7.936 8.363 6.410 1.00 85.94 80 LEU A N 1
ATOM 650 C CA . LEU A 1 80 ? -7.475 8.209 5.022 1.00 85.94 80 LEU A CA 1
ATOM 651 C C . LEU A 1 80 ? -6.948 9.512 4.394 1.00 85.94 80 LEU A C 1
ATOM 653 O O . LEU A 1 80 ? -6.187 9.464 3.427 1.00 85.94 80 LEU A O 1
ATOM 657 N N . THR A 1 81 ? -7.347 10.671 4.922 1.00 85.50 81 THR A N 1
ATOM 658 C CA . THR A 1 81 ? -6.941 11.993 4.408 1.00 85.50 81 THR A CA 1
ATOM 659 C C . THR A 1 81 ? -5.828 12.651 5.220 1.00 85.50 81 THR A C 1
ATOM 661 O O . THR A 1 81 ? -5.163 13.554 4.718 1.00 85.50 81 THR A O 1
ATOM 664 N N . THR A 1 82 ? -5.583 12.207 6.455 1.00 84.44 82 THR A N 1
ATOM 665 C CA . THR A 1 82 ? -4.593 12.831 7.355 1.00 84.44 82 THR A CA 1
ATOM 666 C C . THR A 1 82 ? -3.402 11.937 7.688 1.00 84.44 82 THR A C 1
ATOM 668 O O . THR A 1 82 ? -2.361 12.445 8.110 1.00 84.44 82 THR A O 1
ATOM 671 N N . ARG A 1 83 ? -3.518 10.614 7.527 1.00 78.31 83 ARG A N 1
ATOM 672 C CA . ARG A 1 83 ? -2.468 9.653 7.896 1.00 78.31 83 ARG A CA 1
ATOM 673 C C . ARG A 1 83 ? -1.798 9.051 6.658 1.00 78.31 83 ARG A C 1
ATOM 675 O O . ARG A 1 83 ? -2.397 8.938 5.594 1.00 78.31 83 ARG A O 1
ATOM 682 N N . CYS A 1 84 ? -0.549 8.614 6.835 1.00 71.81 84 CYS A N 1
ATOM 683 C CA . CYS A 1 84 ? 0.270 7.953 5.812 1.00 71.81 84 CYS A CA 1
ATOM 684 C C . CYS A 1 84 ? 0.422 8.792 4.530 1.00 71.81 84 CYS A C 1
ATOM 686 O O . CYS A 1 84 ? 0.936 9.906 4.604 1.00 71.81 84 CYS A O 1
ATOM 688 N N . THR A 1 85 ? 0.024 8.250 3.378 1.00 72.06 85 THR A N 1
ATOM 689 C CA . THR A 1 85 ? -0.078 8.978 2.112 1.00 72.06 85 THR A CA 1
ATOM 690 C C . THR A 1 85 ? -1.553 9.324 1.924 1.00 72.06 85 THR A C 1
ATOM 692 O O . THR A 1 85 ? -2.328 8.420 1.596 1.00 72.06 85 THR A O 1
ATOM 695 N N . PRO A 1 86 ? -1.955 10.588 2.147 1.00 75.19 86 PRO A N 1
ATOM 696 C CA . PRO A 1 86 ? -3.340 11.005 2.008 1.00 75.19 86 PRO A CA 1
ATOM 697 C C . PRO A 1 86 ? -3.923 10.607 0.659 1.00 75.19 86 PRO A C 1
ATOM 699 O O . PRO A 1 86 ? -3.312 10.849 -0.388 1.00 75.19 86 PRO A O 1
ATOM 702 N N . PHE A 1 87 ? -5.124 10.041 0.683 1.00 73.06 87 PHE A N 1
ATOM 703 C CA . PHE A 1 87 ? -5.892 9.832 -0.535 1.00 73.06 87 PHE A CA 1
ATOM 704 C C . PHE A 1 87 ? -6.234 11.183 -1.164 1.00 73.06 87 PHE A C 1
ATOM 706 O O . PHE A 1 87 ? -6.628 12.131 -0.480 1.00 73.06 87 PHE A O 1
ATOM 713 N N . ARG A 1 88 ? -6.106 11.278 -2.490 1.00 75.81 88 ARG A N 1
ATOM 714 C CA . ARG A 1 88 ? -6.585 12.453 -3.234 1.00 75.81 88 ARG A CA 1
ATOM 715 C C . ARG A 1 88 ? -8.113 12.418 -3.311 1.00 75.81 88 ARG A C 1
ATOM 717 O O . ARG A 1 88 ? -8.698 11.340 -3.323 1.00 75.81 88 ARG A O 1
ATOM 724 N N . GLU A 1 89 ? -8.768 13.572 -3.463 1.00 73.50 89 GLU A N 1
ATOM 725 C CA . GLU A 1 89 ? -10.243 13.654 -3.561 1.00 73.50 89 GLU A CA 1
ATOM 726 C C . GLU A 1 89 ? -10.832 12.674 -4.590 1.00 73.50 89 GLU A C 1
ATOM 728 O O . GLU A 1 89 ? -11.769 11.940 -4.287 1.00 73.50 89 GLU A O 1
ATOM 733 N N . LYS A 1 90 ? -10.209 12.565 -5.771 1.00 73.94 90 LYS A N 1
ATOM 734 C CA . LYS A 1 90 ? -10.622 11.615 -6.820 1.00 73.94 90 LYS A CA 1
ATOM 735 C C . LYS A 1 90 ? -10.537 10.144 -6.397 1.00 73.94 90 LYS A C 1
ATOM 737 O O . LYS A 1 90 ? -11.290 9.320 -6.901 1.00 73.94 90 LYS A O 1
ATOM 742 N N . GLU A 1 91 ? -9.605 9.795 -5.511 1.00 69.94 91 GLU A N 1
ATOM 743 C CA . GLU A 1 91 ? -9.483 8.432 -4.982 1.00 69.94 91 GLU A CA 1
ATOM 744 C C . GLU A 1 91 ? -10.533 8.169 -3.884 1.00 69.94 91 GLU A C 1
ATOM 746 O O . GLU A 1 91 ? -11.025 7.048 -3.766 1.00 69.94 91 GLU A O 1
ATOM 751 N N . MET A 1 92 ? -10.946 9.204 -3.139 1.00 73.25 92 MET A N 1
ATOM 752 C CA . MET A 1 92 ? -12.018 9.114 -2.136 1.00 73.25 92 MET A CA 1
ATOM 753 C C . MET A 1 92 ? -13.405 8.914 -2.763 1.00 73.25 92 MET A C 1
ATOM 755 O O . MET A 1 92 ? -14.209 8.146 -2.235 1.00 73.25 92 MET A O 1
ATOM 759 N N . GLU A 1 93 ? -13.680 9.547 -3.908 1.00 72.12 93 GLU A N 1
ATOM 760 C CA . GLU A 1 93 ? -14.939 9.369 -4.654 1.00 72.12 93 GLU A CA 1
ATOM 761 C C . GLU A 1 93 ? -15.147 7.932 -5.159 1.00 72.12 93 GLU A C 1
ATOM 763 O O . GLU A 1 93 ? -16.281 7.460 -5.238 1.00 72.12 93 GLU A O 1
ATOM 768 N N . GLY A 1 94 ? -14.065 7.222 -5.495 1.00 60.53 94 GLY A N 1
ATOM 769 C CA . GLY A 1 94 ? -14.130 5.818 -5.908 1.00 60.53 94 GLY A CA 1
ATOM 770 C C . GLY A 1 94 ? -14.405 4.865 -4.743 1.00 60.53 94 GLY A C 1
ATOM 771 O O . GLY A 1 94 ? -15.123 3.884 -4.913 1.00 60.53 94 GLY A O 1
ATOM 772 N N . ASN A 1 95 ? -13.876 5.168 -3.553 1.00 55.84 95 ASN A N 1
ATOM 773 C CA . ASN A 1 95 ? -13.974 4.287 -2.388 1.00 55.84 95 ASN A CA 1
ATOM 774 C C . ASN A 1 95 ? -15.365 4.313 -1.724 1.00 55.84 95 ASN A C 1
ATOM 776 O O . ASN A 1 95 ? -15.781 3.327 -1.124 1.00 55.84 95 ASN A O 1
ATOM 780 N N . SER A 1 96 ? -16.115 5.412 -1.856 1.00 54.06 96 SER A N 1
ATOM 781 C CA . SER A 1 96 ? -17.458 5.553 -1.270 1.00 54.06 96 SER A CA 1
ATOM 782 C C . SER A 1 96 ? -18.534 4.707 -1.961 1.00 54.06 96 SER A C 1
ATOM 784 O O . SER A 1 96 ? -19.538 4.374 -1.336 1.00 54.06 96 SER A O 1
ATOM 786 N N . ARG A 1 97 ? -18.328 4.314 -3.226 1.00 49.16 97 ARG A N 1
ATOM 787 C CA . ARG A 1 97 ? -19.276 3.477 -3.986 1.00 49.16 97 ARG A CA 1
ATOM 788 C C . ARG A 1 97 ? -19.166 1.982 -3.689 1.00 49.16 97 ARG A C 1
ATOM 790 O O . ARG A 1 97 ? -20.085 1.244 -4.016 1.00 49.16 97 ARG A O 1
ATOM 797 N N . SER A 1 98 ? -18.065 1.542 -3.085 1.00 45.41 98 SER A N 1
ATOM 798 C CA . SER A 1 98 ? -17.777 0.125 -2.816 1.00 45.41 98 SER A CA 1
ATOM 799 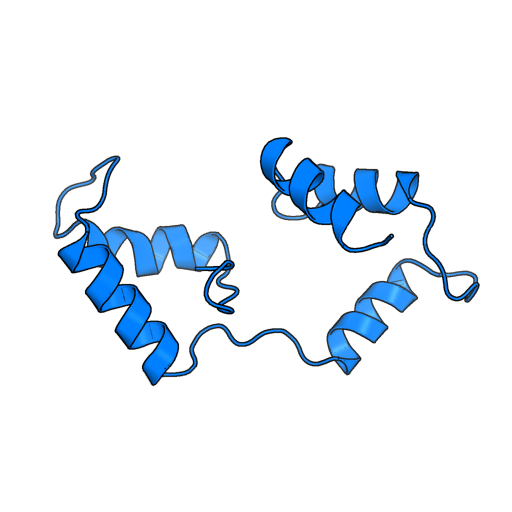C C . SER A 1 98 ? -18.350 -0.376 -1.485 1.00 45.41 98 SER A C 1
ATOM 801 O O . SER A 1 98 ? -18.226 -1.557 -1.180 1.00 45.41 98 SER A O 1
ATOM 803 N N . VAL A 1 99 ? -18.930 0.519 -0.677 1.00 42.62 99 VAL A N 1
ATOM 804 C CA . VAL A 1 99 ? -19.450 0.237 0.678 1.00 42.62 99 VAL A CA 1
ATOM 805 C C . VAL A 1 99 ? -20.980 0.404 0.736 1.00 42.62 99 VAL A C 1
ATOM 807 O O . VAL A 1 99 ? -21.546 0.625 1.802 1.00 42.62 99 VAL A O 1
ATOM 810 N N . SER A 1 100 ? -21.660 0.352 -0.416 1.00 36.22 100 SER A N 1
ATOM 811 C CA . SER A 1 100 ? -23.128 0.423 -0.536 1.00 36.22 100 SER A CA 1
ATOM 812 C C . SER A 1 100 ? -23.726 -0.918 -0.935 1.00 36.22 100 SER A C 1
ATOM 814 O O . SER A 1 100 ? -23.114 -1.586 -1.797 1.00 36.22 100 SER A O 1
#